Protein AF-A0AAQ0Q7Q1-F1 (afdb_monomer_lite)

Secondary structure (DSSP, 8-state):
---PPEEEEEEEE-TTSEEEEEEEEEEEEEPTTT-SEEEEEEEEEEEESS--SHHHHHHHHHHHHHHHHHHHHHHHHHHHHHHHHTSPP-

Structure (mmCIF, N/CA/C/O backbone):
data_AF-A0AAQ0Q7Q1-F1
#
_entry.id   AF-A0AAQ0Q7Q1-F1
#
loop_
_atom_site.group_PDB
_atom_site.id
_atom_site.type_symbol
_atom_site.label_atom_id
_atom_site.label_alt_id
_atom_site.label_comp_id
_atom_site.label_asym_id
_atom_site.label_entity_id
_atom_site.label_seq_id
_atom_site.pdbx_PDB_ins_code
_atom_site.Cartn_x
_atom_site.Cartn_y
_atom_site.Cartn_z
_atom_site.occupancy
_atom_site.B_iso_or_equiv
_atom_site.auth_seq_id
_atom_site.auth_comp_id
_atom_site.auth_asym_id
_atom_site.auth_atom_id
_atom_site.pdbx_PDB_model_num
ATOM 1 N N . MET A 1 1 ? 14.729 4.395 -24.452 1.00 41.03 1 MET A N 1
ATOM 2 C CA . MET A 1 1 ? 13.943 5.028 -23.372 1.00 41.03 1 MET A CA 1
ATOM 3 C C . MET A 1 1 ? 13.901 4.050 -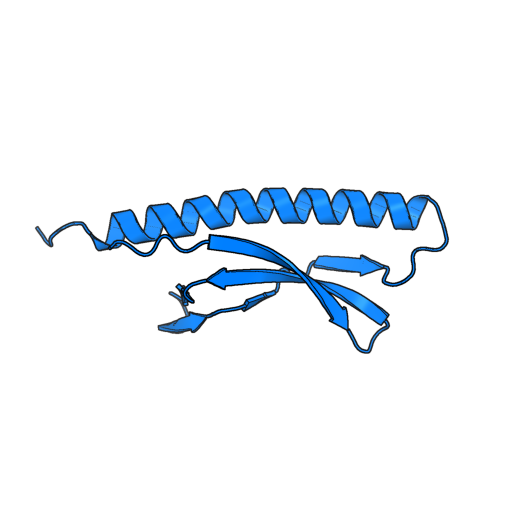22.221 1.00 41.03 1 MET A C 1
ATOM 5 O O . MET A 1 1 ? 13.174 3.066 -22.310 1.00 41.03 1 MET A O 1
ATOM 9 N N . ASP A 1 2 ? 14.703 4.272 -21.185 1.00 56.25 2 ASP A N 1
ATOM 10 C CA . ASP A 1 2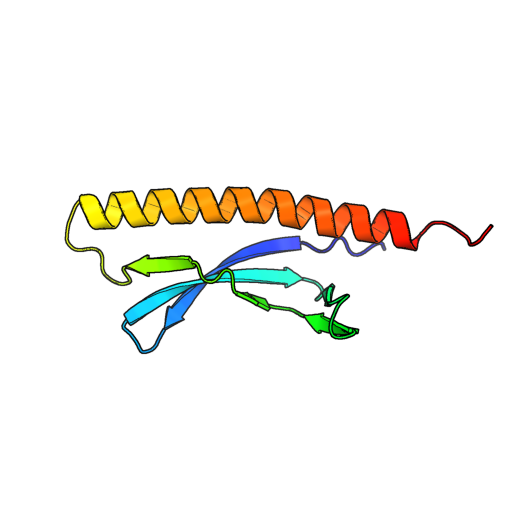 ? 14.632 3.450 -19.980 1.00 56.25 2 ASP A CA 1
ATOM 11 C C . ASP A 1 2 ? 13.311 3.742 -19.285 1.00 56.25 2 ASP A C 1
ATOM 13 O O . ASP A 1 2 ? 13.114 4.786 -18.663 1.00 56.25 2 ASP A O 1
ATOM 17 N N . ILE A 1 3 ? 12.347 2.844 -19.468 1.00 60.97 3 ILE A N 1
ATOM 18 C CA . ILE A 1 3 ? 11.032 2.985 -18.860 1.00 60.97 3 ILE A CA 1
ATOM 19 C C . ILE A 1 3 ? 11.246 2.808 -17.356 1.00 60.97 3 ILE A C 1
ATOM 21 O O . ILE A 1 3 ? 11.390 1.680 -16.884 1.00 60.97 3 ILE A O 1
ATOM 25 N N . CYS A 1 4 ? 11.346 3.896 -16.589 1.00 71.44 4 CYS A N 1
ATOM 26 C CA . CYS A 1 4 ? 11.441 3.822 -15.134 1.00 71.44 4 CYS A CA 1
ATOM 27 C C . CYS A 1 4 ? 10.128 3.239 -14.596 1.00 71.44 4 CYS A C 1
ATOM 29 O O . CYS A 1 4 ? 9.046 3.718 -14.929 1.00 71.44 4 CYS A O 1
ATOM 31 N N . THR A 1 5 ? 10.210 2.166 -13.805 1.00 82.50 5 THR A N 1
ATOM 32 C CA . THR A 1 5 ? 8.998 1.514 -13.301 1.00 82.50 5 THR A CA 1
ATOM 33 C C . THR A 1 5 ? 8.554 2.265 -12.065 1.00 82.50 5 THR A C 1
ATOM 35 O O . THR A 1 5 ? 9.302 2.358 -11.089 1.00 82.50 5 THR A O 1
ATOM 38 N N . LYS A 1 6 ? 7.335 2.797 -12.110 1.00 88.75 6 LYS A N 1
ATOM 39 C CA . LYS A 1 6 ? 6.727 3.490 -10.980 1.00 88.75 6 LYS A CA 1
ATOM 40 C C . LYS A 1 6 ? 6.074 2.479 -10.045 1.00 88.75 6 LYS A C 1
ATOM 42 O O . LYS A 1 6 ? 5.330 1.614 -10.505 1.00 88.75 6 LYS A O 1
ATOM 47 N N . VAL A 1 7 ? 6.334 2.623 -8.747 1.00 93.69 7 VAL A N 1
ATOM 48 C CA . VAL A 1 7 ? 5.672 1.878 -7.672 1.00 93.69 7 VAL A CA 1
ATOM 49 C C . VAL A 1 7 ? 4.637 2.787 -7.015 1.00 93.69 7 VAL A C 1
ATOM 51 O O . VAL A 1 7 ? 4.991 3.783 -6.377 1.00 93.69 7 VAL A O 1
ATOM 54 N N . ALA A 1 8 ? 3.356 2.457 -7.171 1.00 94.88 8 ALA A N 1
ATOM 55 C CA . ALA A 1 8 ? 2.252 3.171 -6.532 1.00 94.88 8 ALA A CA 1
ATOM 56 C C . ALA A 1 8 ? 1.622 2.316 -5.427 1.00 94.88 8 ALA A C 1
ATOM 58 O O . ALA A 1 8 ? 1.313 1.152 -5.664 1.00 94.88 8 ALA A O 1
ATOM 59 N N . LEU A 1 9 ? 1.395 2.889 -4.243 1.00 97.31 9 LEU A N 1
ATOM 60 C CA . LEU A 1 9 ? 0.582 2.259 -3.204 1.00 97.31 9 LEU A CA 1
ATOM 61 C C . LEU A 1 9 ? -0.896 2.445 -3.558 1.00 97.31 9 LEU A C 1
ATOM 63 O O . LEU A 1 9 ? -1.346 3.561 -3.817 1.00 97.31 9 LEU A O 1
ATOM 67 N N . ARG A 1 10 ? -1.654 1.353 -3.595 1.00 96.94 10 ARG A N 1
ATOM 68 C CA . ARG A 1 10 ? -3.086 1.361 -3.886 1.00 96.94 10 ARG A CA 1
ATOM 69 C C . ARG A 1 10 ? -3.863 0.552 -2.866 1.00 96.94 10 ARG A C 1
ATOM 71 O O . ARG A 1 10 ? -3.330 -0.306 -2.168 1.00 96.94 10 ARG A O 1
ATOM 78 N N . GLN A 1 11 ? -5.151 0.855 -2.814 1.00 96.88 11 GLN A N 1
ATOM 79 C CA . GLN A 1 11 ? -6.115 0.247 -1.913 1.00 96.88 11 GLN A CA 1
ATOM 80 C C . GLN A 1 11 ? -7.119 -0.569 -2.725 1.00 96.88 11 GLN A C 1
ATOM 82 O O . GLN A 1 11 ? -7.492 -0.175 -3.833 1.00 96.88 11 GLN A O 1
ATOM 87 N N . ARG A 1 12 ? -7.555 -1.710 -2.194 1.00 96.31 12 ARG A N 1
ATOM 88 C CA . ARG A 1 12 ? -8.634 -2.518 -2.772 1.00 96.31 12 ARG A CA 1
ATOM 89 C C . ARG A 1 12 ? -9.585 -2.967 -1.675 1.00 96.31 12 ARG A C 1
ATOM 91 O O . ARG A 1 12 ? -9.137 -3.539 -0.686 1.00 96.31 12 ARG A O 1
ATOM 98 N N . LEU A 1 13 ? -10.883 -2.754 -1.873 1.00 96.81 13 LEU A N 1
ATOM 99 C CA . LEU A 1 13 ? -11.915 -3.326 -1.012 1.00 96.81 13 LEU A CA 1
ATOM 100 C C . LEU A 1 13 ? -12.025 -4.834 -1.272 1.00 96.81 13 LEU A C 1
ATOM 102 O O . LEU A 1 13 ? -12.092 -5.271 -2.422 1.00 96.81 13 LEU A O 1
ATOM 106 N N . LEU A 1 14 ? -12.008 -5.617 -0.200 1.00 95.19 14 LEU A N 1
ATOM 107 C CA . LEU A 1 14 ? -12.228 -7.057 -0.221 1.00 95.19 14 LEU A CA 1
ATOM 108 C C . LEU A 1 14 ? -13.693 -7.375 0.071 1.00 95.19 14 LEU A C 1
ATOM 110 O O . LEU A 1 14 ? -14.382 -6.608 0.737 1.00 95.19 14 LEU A O 1
ATOM 114 N N . GLU A 1 15 ? -14.128 -8.564 -0.341 1.00 94.06 15 GLU A N 1
ATOM 115 C CA . GLU A 1 15 ? -15.469 -9.095 -0.047 1.00 94.06 15 GLU A CA 1
ATOM 116 C C . GLU A 1 15 ? -15.751 -9.183 1.460 1.00 94.06 15 GLU A C 1
ATOM 118 O O . GLU A 1 15 ? -16.888 -9.045 1.894 1.00 94.06 15 GLU A O 1
ATOM 123 N N . SER A 1 16 ? -14.705 -9.317 2.281 1.00 92.69 16 SER A N 1
ATOM 124 C CA . SER A 1 16 ? -14.803 -9.287 3.745 1.00 92.69 16 SER A CA 1
ATOM 125 C C . SER A 1 16 ? -15.105 -7.901 4.336 1.00 92.69 16 SER A C 1
ATOM 127 O O . SER A 1 16 ? -15.179 -7.766 5.556 1.00 92.69 16 SER A O 1
ATOM 129 N N . GLY A 1 17 ? -15.207 -6.850 3.515 1.00 93.75 17 GLY A N 1
ATOM 130 C CA . GLY A 1 17 ? -15.403 -5.465 3.957 1.00 93.75 17 GLY A CA 1
ATOM 131 C C . GLY A 1 17 ? -14.132 -4.776 4.470 1.00 93.75 17 GLY A C 1
ATOM 132 O O . GLY A 1 17 ? -14.172 -3.614 4.873 1.00 93.75 17 GLY A O 1
ATOM 133 N N . LYS A 1 18 ? -12.984 -5.464 4.452 1.00 95.31 18 LYS A N 1
ATOM 134 C CA . LYS A 1 18 ? -11.668 -4.877 4.749 1.00 95.31 18 LYS A CA 1
ATOM 135 C C . LYS A 1 18 ? -11.056 -4.280 3.489 1.00 95.31 18 LYS A C 1
ATOM 137 O O . LYS A 1 18 ? -11.289 -4.766 2.387 1.00 95.31 18 LYS A O 1
ATOM 142 N N . ILE A 1 19 ? -10.208 -3.274 3.650 1.00 97.50 19 ILE A N 1
ATOM 143 C CA . ILE A 1 19 ? -9.391 -2.750 2.552 1.00 97.50 19 ILE A CA 1
ATOM 144 C C . ILE A 1 19 ? -8.004 -3.382 2.646 1.00 97.50 19 ILE A C 1
ATOM 146 O O . ILE A 1 19 ? -7.421 -3.409 3.720 1.00 97.50 19 ILE A O 1
ATOM 150 N N . THR A 1 20 ? -7.456 -3.885 1.544 1.00 97.44 20 THR A N 1
ATOM 151 C CA . THR A 1 20 ? -6.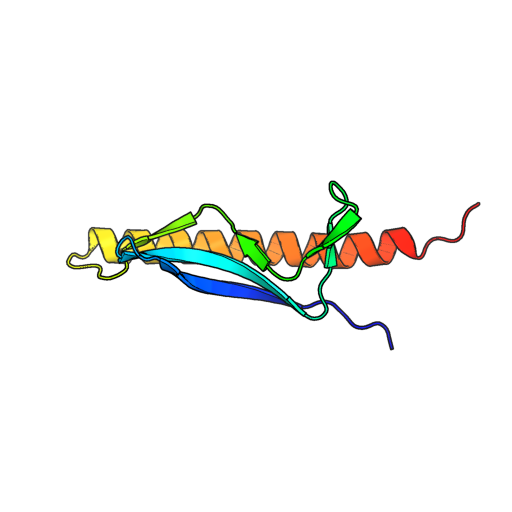065 -4.352 1.469 1.00 97.44 20 THR A CA 1
ATOM 152 C C . THR A 1 20 ? -5.193 -3.361 0.710 1.00 97.44 20 THR A C 1
ATOM 154 O O . THR A 1 20 ? -5.653 -2.717 -0.238 1.00 97.44 20 THR A O 1
ATOM 157 N N . LEU A 1 21 ? -3.931 -3.252 1.122 1.00 97.62 21 LEU A N 1
ATOM 158 C CA . LEU A 1 21 ? -2.918 -2.460 0.433 1.00 97.62 21 LEU A CA 1
ATOM 159 C C . LEU A 1 21 ? -2.074 -3.326 -0.504 1.00 97.62 21 LEU A C 1
ATOM 161 O O . LEU A 1 21 ? -1.646 -4.428 -0.148 1.00 97.62 21 LEU A O 1
ATOM 165 N N . TYR A 1 22 ? -1.795 -2.799 -1.692 1.00 97.12 22 TYR A N 1
ATOM 166 C CA . TYR A 1 22 ? -0.938 -3.437 -2.686 1.00 97.12 22 TYR A CA 1
ATOM 167 C C . TYR A 1 22 ? -0.123 -2.400 -3.460 1.00 97.12 22 TYR A C 1
ATOM 169 O O . TYR A 1 22 ? -0.522 -1.242 -3.585 1.00 97.12 22 TYR A O 1
ATOM 177 N N . PHE A 1 23 ? 1.018 -2.820 -3.995 1.00 96.56 23 PHE A N 1
ATOM 178 C CA . PHE A 1 23 ? 1.770 -2.040 -4.967 1.00 96.56 23 PHE A CA 1
ATOM 179 C C . PHE A 1 23 ? 1.274 -2.321 -6.380 1.00 96.56 23 PHE A C 1
ATOM 181 O O . PHE A 1 23 ? 1.078 -3.480 -6.742 1.00 96.56 23 PHE A O 1
ATOM 188 N N . ASP A 1 24 ? 1.109 -1.269 -7.176 1.00 95.56 24 ASP A N 1
ATOM 189 C CA . ASP A 1 24 ? 0.921 -1.338 -8.625 1.00 95.56 24 ASP A CA 1
ATOM 190 C C . ASP A 1 24 ? 2.205 -0.879 -9.326 1.00 95.56 24 ASP A C 1
ATOM 192 O O . ASP A 1 24 ? 2.708 0.221 -9.068 1.00 95.56 24 ASP A O 1
ATOM 196 N N . TYR A 1 25 ? 2.732 -1.747 -10.188 1.00 93.81 25 TYR A N 1
ATOM 197 C CA . TYR A 1 25 ? 3.930 -1.534 -10.988 1.00 93.81 25 TYR A CA 1
ATOM 198 C C . TYR A 1 25 ? 3.561 -1.209 -12.428 1.00 93.81 25 TYR A C 1
ATOM 200 O O . TYR A 1 25 ? 2.951 -2.025 -13.124 1.00 93.81 25 TYR A O 1
ATOM 208 N N . TYR A 1 26 ? 4.015 -0.053 -12.911 1.00 90.12 26 TYR A N 1
ATOM 209 C CA . TYR A 1 26 ? 3.873 0.301 -14.320 1.00 90.12 26 TYR A CA 1
ATOM 210 C C . TYR A 1 26 ? 5.192 0.827 -14.914 1.00 90.12 26 TYR A C 1
ATOM 212 O O . TYR A 1 26 ? 5.699 1.842 -14.423 1.00 90.12 26 TYR A O 1
ATOM 220 N N . PRO A 1 27 ? 5.756 0.165 -15.951 1.00 90.81 27 PRO A N 1
ATOM 221 C CA . PRO A 1 27 ? 5.358 -1.147 -16.492 1.00 90.81 27 PRO A CA 1
ATOM 222 C C . PRO A 1 27 ? 5.572 -2.285 -15.467 1.00 90.81 27 PRO A C 1
ATOM 224 O O . PRO A 1 27 ? 6.322 -2.085 -14.508 1.00 90.81 27 PRO A O 1
ATOM 227 N N . PRO A 1 28 ? 4.945 -3.469 -15.641 1.00 90.38 28 PRO A N 1
ATOM 228 C CA . PRO A 1 28 ? 5.108 -4.598 -14.719 1.00 90.38 28 PRO A CA 1
ATOM 229 C C . PRO A 1 28 ? 6.582 -4.996 -14.532 1.00 90.38 28 PRO A C 1
ATOM 231 O O . PRO A 1 28 ? 7.377 -4.885 -15.465 1.00 90.38 28 PRO A O 1
ATOM 234 N N . ILE A 1 29 ? 6.947 -5.487 -13.344 1.00 89.06 29 ILE A N 1
ATOM 235 C CA . ILE A 1 29 ? 8.318 -5.938 -13.032 1.00 89.06 29 ILE A CA 1
ATOM 236 C C . ILE A 1 29 ? 8.439 -7.456 -13.120 1.00 89.06 29 ILE A C 1
ATOM 238 O O . ILE A 1 29 ? 7.463 -8.168 -12.906 1.00 89.06 29 ILE A O 1
ATOM 242 N N . ARG A 1 30 ? 9.636 -7.986 -13.378 1.00 85.81 30 ARG A N 1
ATOM 243 C CA . ARG A 1 30 ? 9.883 -9.433 -13.303 1.00 85.81 30 ARG A CA 1
ATOM 244 C C . ARG A 1 30 ? 10.094 -9.841 -11.847 1.00 85.81 30 ARG A C 1
ATOM 246 O O . ARG A 1 30 ? 10.972 -9.311 -11.174 1.00 85.81 30 ARG A O 1
ATOM 253 N N . ASN A 1 31 ? 9.303 -10.789 -11.353 1.00 82.69 31 ASN A N 1
ATOM 254 C CA . ASN A 1 31 ? 9.500 -11.341 -10.019 1.00 82.69 31 ASN A CA 1
ATOM 255 C C . ASN A 1 31 ? 10.708 -12.302 -10.043 1.00 82.69 31 ASN A C 1
ATOM 257 O O . ASN A 1 31 ? 10.667 -13.284 -10.786 1.00 82.69 31 ASN A O 1
ATOM 261 N N . PRO A 1 32 ? 11.762 -12.079 -9.236 1.00 78.25 32 PRO A N 1
ATOM 262 C CA . PRO A 1 32 ? 12.973 -12.902 -9.273 1.00 78.25 32 PRO A CA 1
ATOM 263 C C . PRO A 1 32 ? 12.743 -14.343 -8.793 1.00 78.25 32 PRO A C 1
ATOM 265 O O . PRO A 1 32 ? 13.472 -15.240 -9.197 1.00 78.25 32 PRO A O 1
ATOM 268 N N . LYS A 1 33 ? 11.720 -14.588 -7.961 1.00 80.38 33 LYS A N 1
ATOM 269 C CA . LYS A 1 33 ? 11.403 -15.924 -7.432 1.00 80.38 33 LYS A CA 1
ATOM 270 C C . LYS A 1 33 ? 10.617 -16.771 -8.427 1.00 80.38 33 LYS A C 1
ATOM 272 O O . LYS A 1 33 ? 10.845 -17.967 -8.532 1.00 80.38 33 LYS A O 1
ATOM 277 N N . THR A 1 34 ? 9.664 -16.163 -9.133 1.00 83.75 34 THR A N 1
ATOM 278 C CA . THR A 1 34 ? 8.760 -16.889 -10.043 1.00 83.75 34 THR A CA 1
ATOM 279 C C . THR A 1 34 ? 9.122 -16.715 -11.513 1.00 83.75 34 THR A C 1
ATOM 281 O O . THR A 1 34 ? 8.542 -17.385 -12.362 1.00 83.75 34 THR A O 1
ATOM 284 N N . ASN A 1 35 ? 10.044 -15.800 -11.827 1.00 84.12 35 ASN A N 1
ATOM 285 C CA . ASN A 1 35 ? 10.404 -15.359 -13.176 1.00 84.12 35 ASN A CA 1
ATOM 286 C C . ASN A 1 35 ? 9.246 -14.797 -14.022 1.00 84.12 35 ASN A C 1
ATOM 288 O O . ASN A 1 35 ? 9.440 -14.498 -15.199 1.00 84.12 35 ASN A O 1
ATOM 292 N N . LYS A 1 36 ? 8.059 -14.603 -13.439 1.00 88.00 36 LYS A N 1
ATOM 293 C CA . LYS A 1 36 ? 6.881 -14.062 -14.127 1.00 88.00 36 LYS A CA 1
ATOM 294 C C . LYS A 1 36 ? 6.809 -12.545 -13.990 1.00 88.00 36 LYS A C 1
ATOM 296 O O . LYS A 1 36 ? 7.281 -11.975 -13.005 1.00 88.00 36 LYS A O 1
ATOM 301 N N . MET A 1 37 ? 6.171 -11.898 -14.962 1.00 89.50 37 MET A N 1
ATOM 302 C CA . MET A 1 37 ? 5.837 -10.477 -14.871 1.00 89.50 37 MET A CA 1
ATOM 303 C C . MET A 1 37 ? 4.753 -10.270 -13.812 1.00 89.50 37 MET A C 1
ATOM 305 O O . MET A 1 37 ? 3.706 -10.914 -13.836 1.00 89.50 37 MET A O 1
ATOM 309 N N . GLN A 1 38 ? 5.010 -9.364 -12.880 1.00 91.56 38 GLN A N 1
ATOM 310 C CA . GLN A 1 38 ? 4.149 -9.029 -11.764 1.00 91.56 38 GLN A CA 1
ATOM 311 C C . GLN A 1 38 ? 3.783 -7.549 -11.838 1.00 91.56 38 GLN A C 1
ATOM 313 O O . GLN A 1 38 ? 4.639 -6.665 -11.796 1.00 91.56 38 GLN A O 1
ATOM 318 N N . ARG A 1 39 ? 2.479 -7.289 -11.950 1.00 93.88 39 ARG A N 1
ATOM 319 C CA . ARG A 1 39 ? 1.913 -5.936 -11.919 1.00 93.88 39 ARG A CA 1
ATOM 320 C C . ARG A 1 39 ? 1.476 -5.527 -10.519 1.00 93.88 39 ARG A C 1
ATOM 322 O O . ARG A 1 39 ? 1.655 -4.380 -10.143 1.00 93.88 39 ARG A O 1
ATOM 329 N N . HIS A 1 40 ? 0.933 -6.469 -9.752 1.00 94.81 40 HIS A N 1
ATOM 330 C CA . HIS A 1 40 ? 0.413 -6.207 -8.416 1.00 94.81 40 HIS A CA 1
ATOM 331 C C . HIS A 1 40 ? 1.163 -7.022 -7.362 1.00 94.81 40 HIS A C 1
ATOM 333 O O . HIS A 1 40 ? 1.377 -8.223 -7.540 1.00 94.81 40 HIS A O 1
ATOM 339 N N . GLU A 1 41 ? 1.531 -6.391 -6.252 1.00 94.00 41 GLU A N 1
ATOM 340 C CA . GLU A 1 41 ? 2.130 -7.044 -5.083 1.00 94.00 41 GLU A CA 1
ATOM 341 C C . GLU A 1 41 ? 1.343 -6.680 -3.826 1.00 94.00 41 GLU A C 1
ATOM 343 O O . GLU A 1 41 ? 1.350 -5.531 -3.396 1.00 94.00 41 GLU A O 1
ATOM 348 N N . TYR A 1 42 ? 0.634 -7.651 -3.251 1.00 95.00 42 TYR A N 1
ATOM 349 C CA . TYR A 1 42 ? -0.158 -7.446 -2.038 1.00 95.00 42 TYR A CA 1
ATOM 350 C C . TYR A 1 42 ? 0.742 -7.429 -0.804 1.00 95.00 42 TYR A C 1
ATOM 352 O O . TYR A 1 42 ? 1.568 -8.321 -0.625 1.00 95.00 42 TYR A O 1
ATOM 360 N N . LEU A 1 43 ? 0.549 -6.437 0.069 1.00 94.50 43 LEU A N 1
ATOM 361 C CA . LEU A 1 43 ? 1.406 -6.228 1.243 1.00 94.50 43 LEU A CA 1
ATOM 362 C C . LEU A 1 43 ? 1.002 -7.076 2.453 1.00 94.50 43 LEU A C 1
ATOM 364 O O . LEU A 1 43 ? 1.715 -7.095 3.452 1.00 94.50 43 LEU A O 1
ATOM 368 N N . GLY A 1 44 ? -0.178 -7.702 2.412 1.00 94.31 44 GLY A N 1
ATOM 369 C CA . GLY A 1 44 ? -0.784 -8.327 3.592 1.00 94.31 44 GLY A CA 1
ATOM 370 C C . GLY A 1 44 ? -1.176 -7.319 4.683 1.00 94.31 44 GLY A C 1
ATOM 371 O O . GLY A 1 44 ? -1.471 -7.717 5.805 1.00 94.31 44 GLY A O 1
ATOM 372 N N . ILE A 1 45 ? -1.181 -6.019 4.366 1.00 94.44 45 ILE A N 1
ATOM 373 C CA . ILE A 1 45 ? -1.669 -4.954 5.246 1.00 94.44 45 ILE A CA 1
ATOM 374 C C . ILE A 1 45 ? -3.155 -4.749 4.962 1.00 94.44 45 ILE A C 1
ATOM 376 O O . ILE A 1 45 ? -3.565 -4.648 3.799 1.00 94.44 45 ILE A O 1
ATOM 380 N N . TYR A 1 46 ? -3.943 -4.671 6.032 1.00 96.31 46 TYR A N 1
ATOM 381 C CA . TYR A 1 46 ? -5.384 -4.470 5.975 1.00 96.31 46 TYR A CA 1
ATOM 382 C C . TYR A 1 46 ? -5.788 -3.229 6.765 1.00 96.31 46 TYR A C 1
ATOM 384 O O . TYR A 1 46 ? -5.245 -2.963 7.835 1.00 96.31 46 TYR A O 1
ATOM 392 N N . LEU A 1 47 ? -6.772 -2.507 6.244 1.00 96.75 47 LEU A N 1
ATOM 393 C CA . LEU A 1 47 ? -7.420 -1.362 6.864 1.00 96.75 47 LEU A CA 1
ATOM 394 C C . LEU A 1 47 ? -8.891 -1.697 7.128 1.00 96.75 47 LEU A C 1
ATOM 396 O O . LEU A 1 47 ? -9.494 -2.539 6.448 1.00 96.75 47 LEU A O 1
ATOM 400 N N . TYR A 1 48 ? -9.487 -0.994 8.084 1.00 97.12 48 TYR A N 1
ATOM 401 C CA . TYR A 1 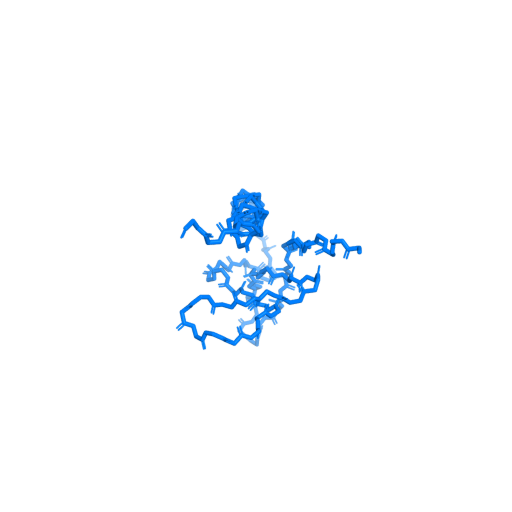48 ? -10.933 -0.999 8.273 1.00 97.12 48 TYR A CA 1
ATOM 402 C C . TYR A 1 48 ? -11.595 -0.315 7.074 1.00 97.12 48 TYR A C 1
ATOM 404 O O . TYR A 1 48 ? -11.281 0.840 6.789 1.00 97.12 48 TYR A O 1
ATOM 412 N N . GLY A 1 49 ? -12.501 -1.010 6.376 1.00 95.44 49 GLY A N 1
ATOM 413 C CA . GLY A 1 49 ? -13.208 -0.439 5.224 1.00 95.44 49 GLY A CA 1
ATOM 414 C C . GLY A 1 49 ? -14.215 0.645 5.602 1.00 95.44 49 GLY A C 1
ATOM 415 O O . GLY A 1 49 ? -14.398 1.593 4.848 1.00 95.44 49 GLY A O 1
ATOM 416 N N . ASN A 1 50 ? -14.807 0.543 6.794 1.00 94.56 50 ASN A N 1
ATOM 417 C CA . ASN A 1 50 ? -15.693 1.556 7.359 1.00 94.56 50 ASN A CA 1
ATOM 418 C C . ASN A 1 50 ? -15.292 1.856 8.818 1.00 94.56 50 ASN A C 1
ATOM 420 O O . ASN A 1 50 ? -15.821 1.222 9.733 1.00 94.56 50 ASN A O 1
ATOM 424 N N . PRO A 1 51 ? -14.305 2.741 9.057 1.00 93.69 51 PRO A N 1
ATOM 425 C CA . PRO A 1 51 ? -13.839 3.043 10.405 1.00 93.69 51 PRO A CA 1
ATOM 426 C C . PRO A 1 51 ? -14.874 3.887 11.169 1.00 93.69 51 PRO A C 1
ATOM 428 O O . PRO A 1 51 ? -15.147 5.031 10.805 1.00 93.69 51 PRO A O 1
ATOM 431 N N . THR A 1 52 ? -15.430 3.350 12.255 1.00 95.75 52 THR A N 1
ATOM 432 C CA . THR A 1 52 ? -16.523 3.983 13.018 1.00 95.75 52 THR A CA 1
ATOM 433 C C . THR A 1 52 ? -16.038 4.841 14.183 1.00 95.75 52 THR A C 1
ATOM 435 O O . THR A 1 52 ? -16.720 5.779 14.589 1.00 95.75 52 THR A O 1
ATOM 438 N N . ASN A 1 53 ? -14.846 4.563 14.715 1.00 96.25 53 ASN A N 1
ATOM 439 C CA . ASN A 1 53 ? -14.289 5.264 15.870 1.00 96.25 53 ASN A CA 1
ATOM 440 C C . ASN A 1 53 ? -12.902 5.862 15.576 1.00 96.25 53 ASN A C 1
ATOM 442 O O . ASN A 1 53 ? -12.260 5.547 14.570 1.00 96.25 53 ASN A O 1
ATOM 446 N N . LYS A 1 54 ? -12.433 6.757 16.460 1.00 96.81 54 LYS A N 1
ATOM 447 C CA . LYS A 1 54 ? -11.134 7.429 16.294 1.00 96.81 54 LYS A CA 1
ATOM 448 C C . LYS A 1 54 ? -9.976 6.429 16.252 1.00 96.81 54 LYS A C 1
ATOM 450 O O . LYS A 1 54 ? -9.118 6.559 15.393 1.00 96.81 54 LYS A O 1
ATOM 455 N N . VAL A 1 55 ? -10.004 5.396 17.093 1.00 97.25 55 VAL A N 1
ATOM 456 C CA . VAL A 1 55 ? -8.957 4.362 17.147 1.00 97.25 55 VAL A CA 1
ATOM 457 C C . VAL A 1 55 ? -8.802 3.641 15.803 1.00 97.25 55 VAL A C 1
ATOM 459 O O . VAL A 1 55 ? -7.685 3.438 15.341 1.00 97.25 55 VAL A O 1
ATOM 462 N N . GLN A 1 56 ? -9.904 3.300 15.131 1.00 97.06 56 GLN A N 1
ATOM 463 C CA . GLN A 1 56 ? -9.883 2.671 13.808 1.00 97.06 56 GLN A CA 1
ATOM 464 C C . GLN A 1 56 ? -9.361 3.622 12.725 1.00 97.06 56 GLN A C 1
ATOM 466 O O . GLN A 1 56 ? -8.636 3.186 11.831 1.00 97.06 56 GLN A O 1
ATOM 471 N N . ARG A 1 5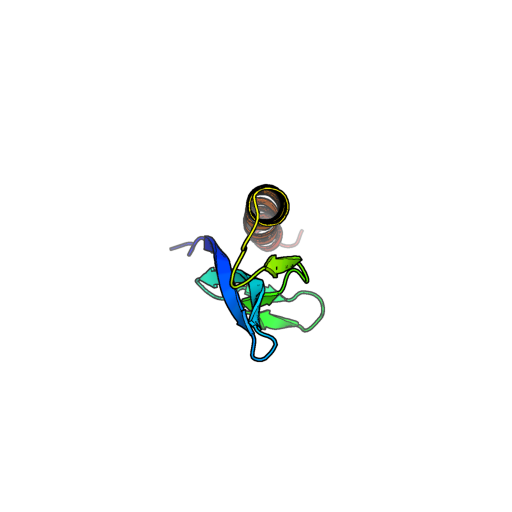7 ? -9.695 4.918 12.802 1.00 97.00 57 ARG A N 1
ATOM 472 C CA . ARG A 1 57 ? -9.154 5.939 11.888 1.00 97.00 57 ARG A CA 1
ATOM 473 C C . ARG A 1 57 ? -7.651 6.133 12.082 1.00 97.00 57 ARG A C 1
ATOM 475 O O . ARG A 1 57 ? -6.918 6.090 11.098 1.00 97.00 57 ARG A O 1
ATOM 482 N N . ASP A 1 58 ? -7.203 6.259 13.328 1.00 97.94 58 ASP A N 1
ATOM 483 C CA . ASP A 1 58 ? -5.786 6.391 13.681 1.00 97.94 58 ASP A CA 1
ATOM 484 C C . ASP A 1 58 ? -5.002 5.139 13.243 1.00 97.94 58 ASP A C 1
ATOM 486 O O . ASP A 1 58 ? -3.923 5.242 12.662 1.00 97.94 58 ASP A O 1
ATOM 490 N N . PHE A 1 59 ? -5.577 3.946 13.436 1.00 97.12 59 PHE A N 1
ATOM 491 C CA . PHE A 1 59 ? -4.999 2.694 12.946 1.00 97.12 59 PHE A CA 1
ATOM 492 C C . PHE A 1 59 ? -4.855 2.694 11.421 1.00 97.12 59 PHE A C 1
ATOM 494 O O . PHE A 1 59 ? -3.788 2.360 10.904 1.00 97.12 59 PHE A O 1
ATOM 501 N N . ASN A 1 60 ? -5.906 3.086 10.692 1.00 97.38 60 ASN A N 1
ATOM 502 C CA . ASN A 1 60 ? -5.855 3.162 9.235 1.00 97.38 60 ASN A CA 1
ATOM 503 C C . ASN A 1 60 ? -4.766 4.135 8.766 1.00 97.38 60 ASN A C 1
ATOM 505 O O . ASN A 1 60 ? -4.017 3.803 7.850 1.00 97.38 60 ASN A O 1
ATOM 509 N N . GLN A 1 61 ? -4.649 5.300 9.409 1.00 97.44 61 GLN A N 1
ATOM 510 C CA . GLN A 1 61 ? -3.612 6.280 9.099 1.00 97.44 61 GLN A CA 1
ATOM 511 C C . GLN A 1 61 ? -2.207 5.702 9.320 1.00 97.44 61 GLN A C 1
ATOM 513 O O . GLN A 1 61 ? -1.393 5.722 8.398 1.00 97.44 61 GLN A O 1
ATOM 518 N N . ALA A 1 62 ? -1.945 5.095 10.480 1.00 97.69 62 ALA A N 1
ATOM 519 C CA . ALA A 1 62 ? -0.650 4.482 10.777 1.00 97.69 62 ALA A CA 1
ATOM 520 C C . ALA A 1 62 ? -0.290 3.357 9.786 1.00 97.69 62 ALA A C 1
ATOM 522 O O . ALA A 1 62 ? 0.863 3.206 9.375 1.00 97.69 62 ALA A O 1
ATOM 523 N N . MET A 1 63 ? -1.276 2.559 9.363 1.00 97.31 63 MET A N 1
ATOM 524 C CA . MET A 1 63 ? -1.064 1.511 8.362 1.00 97.31 63 MET A CA 1
ATOM 525 C C . MET A 1 63 ? -0.810 2.073 6.956 1.00 97.31 63 MET A C 1
ATOM 527 O O . MET A 1 63 ? -0.014 1.493 6.214 1.00 97.31 63 MET A O 1
ATOM 531 N N . LEU A 1 64 ? -1.439 3.193 6.587 1.00 96.62 64 LEU A N 1
ATOM 532 C CA . LEU A 1 64 ? -1.163 3.894 5.330 1.00 96.62 64 LEU A CA 1
ATOM 533 C C . LEU A 1 64 ? 0.247 4.490 5.316 1.00 96.62 64 LEU A C 1
ATOM 535 O O . LEU A 1 64 ? 0.980 4.272 4.354 1.00 96.62 64 LEU A O 1
ATOM 539 N N . GLU A 1 65 ? 0.660 5.152 6.397 1.00 96.94 65 GLU A N 1
ATOM 540 C CA . GLU A 1 65 ? 2.023 5.676 6.562 1.00 96.94 65 GLU A CA 1
ATOM 541 C C . GLU A 1 65 ? 3.064 4.552 6.456 1.00 96.94 65 GLU A C 1
ATOM 543 O O . GLU A 1 65 ? 4.052 4.660 5.725 1.00 96.94 65 GLU A O 1
ATOM 548 N N . LYS A 1 66 ? 2.800 3.406 7.099 1.00 96.12 66 LYS A N 1
ATOM 549 C CA . LYS A 1 66 ? 3.628 2.202 6.953 1.00 96.12 66 LYS A CA 1
ATOM 550 C C . LYS A 1 66 ? 3.675 1.707 5.504 1.00 96.12 66 LYS A C 1
ATOM 552 O O . LYS A 1 66 ? 4.741 1.316 5.029 1.00 96.12 66 LYS A O 1
ATOM 557 N N . GLY A 1 67 ? 2.543 1.718 4.801 1.00 96.56 67 GLY A N 1
ATOM 558 C CA . GLY A 1 67 ? 2.461 1.368 3.384 1.00 96.56 67 GLY A CA 1
ATOM 559 C C . GLY A 1 67 ? 3.330 2.269 2.503 1.00 96.56 67 GLY A C 1
ATOM 560 O O . GLY A 1 67 ? 4.045 1.766 1.637 1.00 96.56 67 GLY A O 1
ATOM 561 N N . GLU A 1 68 ? 3.331 3.578 2.756 1.00 96.00 68 GLU A N 1
ATOM 562 C CA . GLU A 1 68 ? 4.157 4.547 2.025 1.00 96.00 68 GLU A CA 1
ATOM 563 C C . GLU A 1 68 ? 5.653 4.349 2.282 1.00 96.00 68 GLU A C 1
ATOM 565 O O . GLU A 1 68 ? 6.449 4.340 1.342 1.00 96.00 68 GLU A O 1
ATOM 570 N N . LEU A 1 69 ? 6.048 4.080 3.529 1.00 96.19 69 LEU A N 1
ATOM 571 C CA . LEU A 1 69 ? 7.439 3.743 3.851 1.00 96.19 69 LEU A CA 1
ATOM 572 C C . LEU A 1 6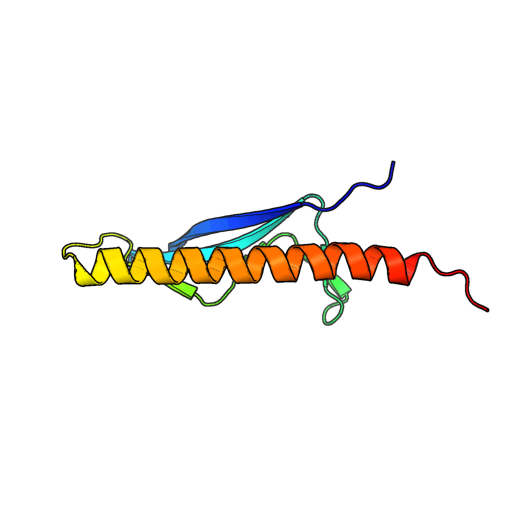9 ? 7.911 2.494 3.091 1.00 96.19 69 LEU A C 1
ATOM 574 O O . LEU A 1 69 ? 9.024 2.463 2.559 1.00 96.19 69 LEU A O 1
ATOM 578 N N . LEU A 1 70 ? 7.061 1.466 3.000 1.00 95.44 70 LEU A N 1
ATOM 579 C CA . LEU A 1 70 ? 7.361 0.275 2.205 1.00 95.44 70 LEU A CA 1
ATOM 580 C C . LEU A 1 70 ? 7.422 0.595 0.705 1.00 95.44 70 LEU A C 1
ATOM 582 O O . LEU A 1 70 ? 8.284 0.052 0.013 1.00 95.44 70 LEU A O 1
ATOM 586 N N . ARG A 1 71 ? 6.557 1.486 0.203 1.00 95.00 71 ARG A N 1
ATOM 587 C CA . ARG A 1 71 ? 6.558 1.932 -1.199 1.00 95.00 71 ARG A CA 1
ATOM 588 C C . ARG A 1 71 ? 7.883 2.594 -1.566 1.00 95.00 71 ARG A C 1
ATOM 590 O O . ARG A 1 71 ? 8.443 2.255 -2.606 1.00 95.00 71 ARG A O 1
ATOM 597 N N . CYS A 1 72 ? 8.405 3.484 -0.718 1.00 93.44 72 CYS A N 1
ATOM 598 C CA . CYS A 1 72 ? 9.707 4.127 -0.925 1.00 93.44 72 CYS A CA 1
ATOM 599 C C . CYS A 1 72 ? 10.833 3.090 -1.028 1.00 93.44 72 CYS A C 1
ATOM 601 O O . CYS A 1 72 ? 11.533 3.044 -2.039 1.00 93.44 72 CYS A O 1
ATOM 603 N N . ARG A 1 73 ? 10.924 2.170 -0.058 1.00 92.62 73 ARG A N 1
ATOM 604 C CA . ARG A 1 73 ? 11.916 1.076 -0.082 1.00 92.62 73 ARG A CA 1
ATOM 605 C C . ARG A 1 73 ? 11.785 0.202 -1.327 1.00 92.62 73 ARG A C 1
ATOM 607 O O . ARG A 1 73 ? 12.775 -0.243 -1.902 1.00 92.62 73 ARG A O 1
ATOM 614 N N . ARG A 1 74 ? 10.554 -0.068 -1.762 1.00 91.81 74 ARG A N 1
ATOM 615 C CA . ARG A 1 74 ? 10.306 -0.886 -2.950 1.00 91.81 74 ARG A CA 1
ATOM 616 C C . ARG A 1 74 ? 10.688 -0.158 -4.238 1.00 91.81 74 ARG A C 1
ATOM 618 O O . ARG A 1 74 ? 11.223 -0.792 -5.141 1.00 91.81 74 ARG A O 1
ATOM 625 N N . GLN A 1 75 ? 10.458 1.151 -4.316 1.00 90.44 75 GLN A N 1
ATOM 626 C CA . GLN A 1 75 ? 10.898 1.983 -5.436 1.00 90.44 75 GLN A CA 1
ATOM 627 C C . GLN A 1 75 ? 12.426 1.960 -5.573 1.00 90.44 75 GLN A C 1
ATOM 629 O O . GLN A 1 75 ? 12.923 1.755 -6.678 1.00 90.44 75 GLN A O 1
ATOM 634 N N . GLU A 1 76 ? 13.161 2.087 -4.464 1.00 89.19 76 GLU A N 1
ATOM 635 C CA . GLU A 1 76 ? 14.627 1.970 -4.441 1.00 89.19 76 GLU A CA 1
ATOM 636 C C . GLU A 1 76 ? 15.095 0.602 -4.949 1.00 89.19 76 GLU A C 1
ATOM 638 O O . GLU A 1 76 ? 15.966 0.527 -5.809 1.00 89.19 76 GLU A O 1
ATOM 643 N N . GLN A 1 77 ? 14.473 -0.488 -4.486 1.00 86.81 77 GLN A N 1
ATOM 644 C CA . GLN A 1 77 ? 14.796 -1.842 -4.952 1.00 86.81 77 GLN A CA 1
ATOM 645 C C . GLN A 1 77 ? 14.573 -2.011 -6.458 1.00 86.81 77 GLN A C 1
ATOM 647 O O . GLN A 1 77 ? 15.398 -2.621 -7.134 1.00 86.81 77 GLN A O 1
ATOM 652 N N . VAL A 1 78 ? 13.470 -1.480 -6.993 1.00 85.69 78 VAL A N 1
ATOM 653 C CA . VAL A 1 78 ? 13.157 -1.555 -8.428 1.00 85.69 78 VAL A CA 1
ATOM 654 C C . VAL A 1 78 ? 14.166 -0.757 -9.260 1.00 85.69 78 VAL A C 1
ATOM 656 O O . VAL A 1 78 ? 14.548 -1.208 -10.340 1.00 85.69 78 VAL A O 1
ATOM 659 N N . ILE A 1 79 ? 14.621 0.397 -8.765 1.00 84.38 79 ILE A N 1
ATOM 660 C CA . ILE A 1 79 ? 15.662 1.210 -9.413 1.00 84.38 79 ILE A CA 1
ATOM 661 C C . ILE A 1 79 ? 17.015 0.490 -9.361 1.00 84.38 79 ILE A C 1
ATOM 663 O O . ILE A 1 79 ? 17.645 0.291 -10.397 1.00 84.38 79 ILE A O 1
ATOM 667 N N . ASN A 1 80 ? 17.435 0.040 -8.177 1.00 80.56 80 ASN A N 1
ATOM 668 C CA . ASN A 1 80 ? 18.722 -0.628 -7.987 1.00 80.56 80 ASN A CA 1
ATOM 669 C C . ASN A 1 80 ? 18.814 -1.922 -8.791 1.00 80.56 80 ASN A C 1
ATOM 671 O O . ASN A 1 80 ? 19.842 -2.170 -9.409 1.00 80.56 80 ASN A O 1
ATOM 675 N N . TRP A 1 81 ? 17.733 -2.706 -8.851 1.00 71.44 81 TRP A N 1
ATOM 676 C CA . TRP A 1 81 ? 17.700 -3.913 -9.668 1.00 71.44 81 TRP A CA 1
ATOM 677 C C . TRP A 1 81 ? 17.984 -3.599 -11.137 1.00 71.44 81 TRP A C 1
ATOM 679 O O . TRP A 1 81 ? 18.840 -4.250 -11.721 1.00 71.44 81 TRP A O 1
ATOM 689 N N . LYS A 1 82 ? 17.352 -2.562 -11.711 1.00 63.50 82 LYS A N 1
ATOM 690 C CA . LYS A 1 82 ? 17.626 -2.130 -13.094 1.00 63.50 82 LYS A CA 1
ATOM 691 C C . LYS A 1 82 ? 19.087 -1.745 -13.305 1.00 63.50 82 LYS A C 1
ATOM 693 O O . LYS A 1 82 ? 19.658 -2.109 -14.325 1.00 63.50 82 LYS A O 1
ATOM 698 N N . ASN A 1 83 ? 19.693 -1.072 -12.330 1.00 59.06 83 ASN A N 1
ATOM 699 C CA . ASN A 1 83 ? 21.108 -0.710 -12.396 1.00 59.06 83 ASN A CA 1
ATOM 700 C C . ASN A 1 83 ? 22.017 -1.951 -12.358 1.00 59.06 83 ASN A C 1
ATOM 702 O O . ASN A 1 83 ? 23.017 -1.988 -13.066 1.00 59.06 83 ASN A O 1
ATOM 706 N N . SER A 1 84 ? 21.659 -2.988 -11.592 1.00 55.72 84 SER A N 1
ATOM 707 C CA . SER A 1 84 ? 22.425 -4.240 -11.518 1.00 55.72 84 SER A CA 1
ATOM 708 C C . SER A 1 84 ? 22.352 -5.084 -12.795 1.00 55.72 84 SER A C 1
ATOM 710 O O . SER A 1 84 ? 23.319 -5.770 -13.108 1.00 55.72 84 SER A O 1
ATOM 712 N N . VAL A 1 85 ? 21.238 -5.051 -13.542 1.00 54.81 85 VAL A N 1
ATOM 713 C CA . VAL A 1 85 ? 21.102 -5.825 -14.799 1.00 54.81 85 VAL A CA 1
ATOM 714 C C . VAL A 1 85 ? 21.821 -5.174 -15.991 1.00 54.81 85 VAL A C 1
ATOM 716 O O . VAL A 1 85 ? 21.950 -5.810 -17.030 1.00 54.81 85 VAL A O 1
ATOM 719 N N . ASN A 1 86 ? 22.294 -3.930 -15.849 1.00 49.38 86 ASN A N 1
ATOM 720 C CA . ASN A 1 86 ? 22.992 -3.173 -16.897 1.00 49.38 86 ASN A CA 1
ATOM 721 C C . ASN A 1 86 ? 24.530 -3.222 -16.785 1.00 49.38 86 ASN A C 1
ATOM 723 O O . ASN A 1 86 ? 25.216 -2.513 -17.521 1.00 49.38 86 ASN A O 1
ATOM 727 N N . LEU A 1 87 ? 25.093 -4.032 -15.882 1.00 42.28 87 LEU A N 1
ATOM 728 C CA . LEU A 1 87 ? 26.535 -4.281 -15.856 1.00 42.28 87 LEU A CA 1
ATOM 729 C C . LEU A 1 87 ? 26.888 -5.300 -16.954 1.00 42.28 87 LEU A C 1
ATOM 731 O O . LEU A 1 87 ? 26.309 -6.391 -16.955 1.00 42.28 87 LEU A O 1
ATOM 735 N N . PRO A 1 88 ? 27.803 -4.980 -17.891 1.00 35.94 88 PRO A N 1
ATOM 736 C CA . PRO A 1 88 ? 28.282 -5.971 -18.843 1.00 35.94 88 PRO A CA 1
ATOM 737 C C . PRO A 1 88 ? 28.949 -7.126 -18.076 1.00 35.94 88 PRO A C 1
ATOM 739 O O . PRO A 1 88 ? 29.598 -6.874 -17.056 1.00 35.94 88 PRO A O 1
ATOM 742 N N . PRO A 1 89 ? 28.787 -8.384 -18.526 1.00 45.62 89 PRO A N 1
ATOM 743 C CA . PRO A 1 89 ? 29.541 -9.489 -17.955 1.00 45.62 89 PRO A CA 1
ATOM 744 C C . PRO A 1 89 ? 31.034 -9.206 -18.153 1.00 45.62 89 PRO A C 1
ATOM 746 O O . PRO A 1 89 ? 31.459 -8.891 -19.267 1.00 45.62 89 PRO A O 1
ATOM 749 N N . GLY A 1 90 ? 31.783 -9.246 -17.050 1.00 48.59 90 GLY A N 1
ATOM 750 C CA . GLY A 1 90 ? 33.245 -9.246 -17.069 1.00 48.59 90 GLY A CA 1
ATOM 751 C C . GLY A 1 90 ? 33.803 -10.560 -17.589 1.00 48.59 90 GLY A C 1
ATOM 752 O O . GLY A 1 90 ? 33.085 -11.583 -17.491 1.00 48.59 90 GLY A O 1
#

Sequence (90 aa):
MDICTKVALRQRLLESGKITLYFDYYPPIRNPKTNKMQRHEYLGIYLYGNPTNKVQRDFNQAMLEKGELLRCRRQEQVINWKNSVNLPPG

Radius of gyration: 16.13 Å; chains: 1; bounding box: 50×24×40 Å

pLDDT: mean 87.05, std 15.43, range [35.94, 97.94]

Foldseek 3Di:
DPPQKAWDWDWDQDPVQKIWIKIAIVVFDQDPVVRDTHGIGTPPQIARNDDDDPVSVVVRVVSVVVSVVVSVVVSVVSVVVVVVVPDDDD